Protein AF-A0A7R8H1E8-F1 (afdb_monomer_lite)

Foldseek 3Di:
DDDDQWDWDDPDPNDKIKIKHAAADPVVVVVLCVVQPPDPDWDWDQDCQFIWTWDDDPNPDIDIGTDGSVRRDHHQWMWMAINVQQWIWIWGDDPNDIDIDIDHHDDHDDDDDPDPDPVNDPDDDDDDPDDDDDDDDDD

Structure (mmCIF, N/CA/C/O backbone):
data_AF-A0A7R8H1E8-F1
#
_entry.id   AF-A0A7R8H1E8-F1
#
loop_
_atom_site.group_PDB
_atom_site.id
_atom_site.type_symbol
_atom_site.label_atom_id
_atom_site.label_alt_id
_atom_site.label_comp_id
_atom_site.label_asym_id
_atom_site.label_entity_id
_atom_site.label_seq_id
_atom_site.pdbx_PDB_ins_code
_atom_site.Cartn_x
_atom_site.Cartn_y
_atom_site.Cartn_z
_atom_site.occupancy
_atom_site.B_iso_or_equiv
_atom_site.auth_seq_id
_atom_site.auth_comp_id
_atom_site.auth_asym_id
_atom_site.auth_atom_id
_atom_site.pdbx_PDB_model_num
ATOM 1 N N . MET A 1 1 ? -5.358 10.366 25.490 1.00 37.44 1 MET A N 1
ATOM 2 C CA . MET A 1 1 ? -4.188 10.807 24.701 1.00 37.44 1 MET A CA 1
ATOM 3 C C . MET A 1 1 ? -4.633 10.926 23.251 1.00 37.44 1 MET A C 1
ATOM 5 O O . MET A 1 1 ? -5.209 9.977 22.736 1.00 37.44 1 MET A O 1
ATOM 9 N N . SER A 1 2 ? -4.505 12.111 22.652 1.00 41.56 2 SER A N 1
ATOM 10 C CA . SER A 1 2 ? -4.958 12.391 21.283 1.00 41.56 2 SER A CA 1
ATOM 11 C C . SER A 1 2 ? -3.897 11.905 20.296 1.00 41.56 2 SER A C 1
ATOM 13 O O . SER A 1 2 ? -2.848 12.527 20.201 1.00 41.56 2 SER A O 1
ATOM 15 N N . PHE A 1 3 ? -4.143 10.785 19.615 1.00 48.75 3 PHE A N 1
ATOM 16 C CA . PHE A 1 3 ? -3.238 10.250 18.589 1.00 48.75 3 PHE A CA 1
ATOM 17 C C . PHE A 1 3 ? -3.325 11.059 17.294 1.00 48.75 3 PHE A C 1
ATOM 19 O O . PHE A 1 3 ? -4.421 11.487 16.913 1.00 48.75 3 PHE A O 1
ATOM 26 N N . SER A 1 4 ? -2.195 11.233 16.612 1.00 53.09 4 SER A N 1
ATOM 27 C CA . SER A 1 4 ? -2.158 11.871 15.300 1.00 53.09 4 SER A CA 1
ATOM 28 C C . SER A 1 4 ? -2.678 10.923 14.219 1.00 53.09 4 SER A C 1
ATOM 30 O O . SER A 1 4 ? -2.826 9.715 14.382 1.00 53.09 4 SER A O 1
ATOM 32 N N . GLN A 1 5 ? -2.994 11.524 13.083 1.00 58.41 5 GLN A N 1
ATOM 33 C CA . GLN A 1 5 ? -3.590 10.912 11.899 1.00 58.41 5 GLN A CA 1
ATOM 34 C C . GLN A 1 5 ? -2.686 9.866 11.215 1.00 58.41 5 GLN A C 1
ATOM 36 O O . GLN A 1 5 ? -3.184 8.896 10.639 1.00 58.41 5 GLN A O 1
ATOM 41 N N . LEU A 1 6 ? -1.365 10.061 11.309 1.00 61.88 6 LEU A N 1
ATOM 42 C CA . LEU A 1 6 ? -0.322 9.121 10.910 1.00 61.88 6 LEU A CA 1
ATOM 43 C C . LEU A 1 6 ? 0.895 9.317 11.825 1.00 61.88 6 LEU A C 1
ATOM 45 O O . LEU A 1 6 ? 1.575 10.337 11.708 1.00 61.88 6 LEU A O 1
ATOM 49 N N . ASP A 1 7 ? 1.156 8.351 12.700 1.00 71.31 7 ASP A N 1
ATOM 50 C CA . ASP A 1 7 ? 2.301 8.332 13.610 1.00 71.31 7 ASP A CA 1
ATOM 51 C C . ASP A 1 7 ? 3.316 7.296 13.1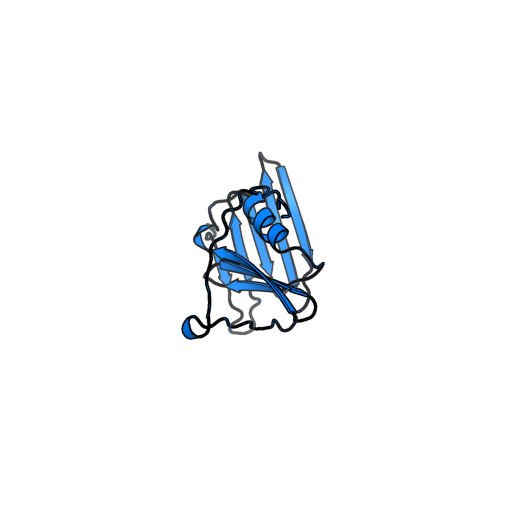32 1.00 71.31 7 ASP A C 1
ATOM 53 O O . ASP A 1 7 ? 2.966 6.153 12.831 1.00 71.31 7 ASP A O 1
ATOM 57 N N . LEU A 1 8 ? 4.572 7.720 13.041 1.00 71.69 8 LEU A N 1
ATOM 58 C CA . LEU A 1 8 ? 5.711 6.881 12.695 1.00 71.69 8 LEU A CA 1
ATOM 59 C C . LEU A 1 8 ? 6.793 7.097 13.739 1.00 71.69 8 LEU A C 1
ATOM 61 O O . LEU A 1 8 ? 7.276 8.220 13.892 1.00 71.69 8 LEU A O 1
ATOM 65 N N . THR A 1 9 ? 7.188 6.034 14.425 1.00 73.88 9 THR A N 1
ATOM 66 C CA . THR A 1 9 ? 8.424 6.013 15.203 1.00 73.88 9 THR A CA 1
ATOM 67 C C . THR A 1 9 ? 9.463 5.246 14.399 1.00 73.88 9 THR A C 1
ATOM 69 O O . THR A 1 9 ? 9.270 4.081 14.058 1.00 73.88 9 THR A O 1
ATOM 72 N N . ASN A 1 10 ? 10.550 5.923 14.032 1.00 62.91 10 ASN A N 1
ATOM 73 C CA . ASN A 1 10 ? 11.692 5.252 13.421 1.00 62.91 10 ASN A CA 1
ATOM 74 C C . ASN A 1 10 ? 12.485 4.524 14.507 1.00 62.91 10 ASN A C 1
ATOM 76 O O . ASN A 1 10 ? 12.566 4.998 15.640 1.00 62.91 10 ASN A O 1
ATOM 80 N N . ALA A 1 11 ? 13.092 3.400 14.136 1.00 59.56 11 ALA A N 1
ATOM 81 C CA . ALA A 1 11 ? 14.025 2.665 14.977 1.00 59.56 11 ALA A CA 1
ATOM 82 C C . ALA A 1 11 ? 15.408 3.342 14.966 1.00 59.56 11 ALA A C 1
ATOM 84 O O . ALA A 1 11 ? 16.380 2.761 14.495 1.00 59.56 11 ALA A O 1
ATOM 85 N N . ASP A 1 12 ? 15.499 4.578 15.451 1.00 53.62 12 ASP A N 1
ATOM 86 C CA . ASP A 1 12 ? 16.794 5.145 15.825 1.00 53.62 12 ASP A CA 1
ATOM 87 C C . ASP A 1 12 ? 17.017 4.797 17.304 1.00 53.62 12 ASP A C 1
ATOM 89 O O . ASP A 1 12 ? 16.196 5.127 18.159 1.00 53.62 12 ASP A O 1
ATOM 93 N N . ASP A 1 13 ? 18.109 4.081 17.587 1.00 49.69 13 ASP A N 1
ATOM 94 C CA . ASP A 1 13 ? 18.576 3.701 18.934 1.00 49.69 13 ASP A CA 1
ATOM 95 C C . ASP A 1 13 ? 17.882 2.494 19.616 1.00 49.69 13 ASP A C 1
ATOM 97 O O . ASP A 1 13 ? 17.464 2.543 20.771 1.00 49.69 13 ASP A O 1
ATOM 101 N N . GLY A 1 14 ? 17.741 1.365 18.904 1.00 53.97 14 GLY A N 1
ATOM 102 C CA . GLY A 1 14 ? 17.306 0.087 19.505 1.00 53.97 14 GLY A CA 1
ATOM 103 C C . GLY A 1 14 ? 15.825 0.020 19.906 1.00 53.97 14 GLY A C 1
ATOM 104 O O . GLY A 1 14 ? 15.380 -0.957 20.513 1.00 53.97 14 GLY A O 1
ATOM 105 N N . THR A 1 15 ? 15.047 1.042 19.552 1.00 57.91 15 THR A N 1
ATOM 106 C CA . THR A 1 15 ? 13.599 1.080 19.744 1.00 57.91 15 THR A CA 1
ATOM 107 C C . THR A 1 15 ? 12.869 0.391 18.590 1.00 57.91 15 THR A C 1
ATOM 109 O O . THR A 1 15 ? 13.295 0.409 17.438 1.00 57.91 15 THR A O 1
ATOM 112 N N . CYS A 1 16 ? 11.754 -0.264 18.910 1.00 65.88 16 CYS A N 1
ATOM 113 C CA . CYS A 1 16 ? 10.872 -0.871 17.922 1.00 65.88 16 CYS A CA 1
ATOM 114 C C . CYS A 1 16 ? 10.138 0.233 17.150 1.00 65.88 16 CYS A C 1
ATOM 116 O O . CYS A 1 16 ? 9.436 1.045 17.753 1.00 65.88 16 CYS A O 1
ATOM 118 N N . GLY A 1 17 ? 10.279 0.244 15.824 1.00 76.94 17 GLY A N 1
ATOM 119 C CA . GLY A 1 17 ? 9.478 1.110 14.972 1.00 76.94 17 GLY A CA 1
ATOM 120 C C . GLY A 1 17 ? 8.003 0.711 15.013 1.00 76.94 17 GLY A C 1
ATOM 121 O O . GLY A 1 17 ? 7.671 -0.471 14.850 1.00 76.94 17 GLY A O 1
ATOM 122 N N . GLU A 1 18 ? 7.137 1.698 15.225 1.00 84.94 18 GLU A N 1
ATOM 123 C CA . GLU A 1 18 ? 5.685 1.574 15.177 1.00 84.94 18 GLU A CA 1
ATOM 124 C C . GLU A 1 18 ? 5.115 2.474 14.082 1.00 84.94 18 GLU A C 1
ATOM 126 O O . GLU A 1 18 ? 5.565 3.600 13.850 1.00 84.94 18 GLU A O 1
ATOM 131 N N . PHE A 1 19 ? 4.067 1.981 13.436 1.00 85.62 19 PHE A N 1
ATOM 132 C CA . PHE A 1 19 ? 3.251 2.752 12.515 1.00 85.62 19 PHE A CA 1
ATOM 133 C C . PHE A 1 19 ? 1.806 2.730 12.979 1.00 85.62 19 PHE A C 1
ATOM 135 O O . PHE A 1 19 ? 1.258 1.660 13.238 1.00 85.62 19 PHE A O 1
ATOM 142 N N . ARG A 1 20 ? 1.169 3.901 13.036 1.00 87.25 20 ARG A N 1
ATOM 143 C CA . ARG A 1 20 ? -0.266 4.037 13.297 1.00 87.25 20 ARG A CA 1
ATOM 144 C C . ARG A 1 20 ? -0.896 4.961 12.277 1.00 87.25 20 ARG A C 1
ATOM 146 O O . ARG A 1 20 ? -0.387 6.051 12.042 1.00 87.25 20 ARG A O 1
ATOM 153 N N . ALA A 1 21 ? -2.028 4.567 11.708 1.00 87.31 21 ALA A N 1
ATOM 154 C CA . ALA A 1 21 ? -2.789 5.435 10.816 1.00 87.31 21 ALA A CA 1
ATOM 155 C C . ALA A 1 21 ? -4.290 5.201 10.934 1.00 87.31 21 ALA A C 1
ATOM 157 O O . ALA A 1 21 ? -4.733 4.086 11.195 1.00 87.31 21 ALA A O 1
ATOM 158 N N . LYS A 1 22 ? -5.083 6.250 10.695 1.00 87.19 22 LYS A N 1
ATOM 159 C CA . LYS A 1 22 ? -6.550 6.165 10.666 1.00 87.19 22 LYS A CA 1
ATOM 160 C C . LYS A 1 22 ? -7.089 6.458 9.274 1.00 87.19 22 LYS A C 1
ATOM 162 O O . LYS A 1 22 ? -6.618 7.385 8.627 1.00 87.19 22 LYS A O 1
ATOM 167 N N . LEU A 1 23 ? -8.091 5.716 8.807 1.00 85.56 23 LEU A N 1
ATOM 168 C CA . LEU A 1 23 ? -8.750 5.942 7.515 1.00 85.56 23 LEU A CA 1
ATOM 169 C C . LEU A 1 23 ? -10.267 5.988 7.663 1.00 85.56 23 LEU A C 1
ATOM 171 O O . LEU A 1 23 ? -10.865 5.136 8.320 1.00 85.56 23 LEU A O 1
ATOM 175 N N . PHE A 1 24 ? -10.902 6.956 6.996 1.00 79.12 24 PHE A N 1
ATOM 176 C CA . PHE A 1 24 ? -12.354 7.143 7.058 1.00 79.12 24 PHE A CA 1
ATOM 177 C C . PHE A 1 24 ? -13.134 5.980 6.433 1.00 79.12 24 PHE A C 1
ATOM 179 O O . PHE A 1 24 ? -14.168 5.573 6.948 1.00 79.12 24 PHE A O 1
ATOM 186 N N . ARG A 1 25 ? -12.641 5.424 5.319 1.00 79.62 25 ARG A N 1
ATOM 187 C CA . ARG A 1 25 ? -13.278 4.300 4.618 1.00 79.62 25 ARG A CA 1
ATOM 188 C C . ARG A 1 25 ? -12.290 3.166 4.437 1.00 79.62 25 ARG A C 1
ATOM 190 O O . ARG A 1 25 ? -11.413 3.247 3.578 1.00 79.62 25 ARG A O 1
ATOM 197 N N . ALA A 1 26 ? -12.506 2.070 5.159 1.00 79.69 26 ALA A N 1
ATOM 198 C CA . ALA A 1 26 ? -11.722 0.849 4.996 1.00 79.69 26 ALA A CA 1
ATOM 199 C C . ALA A 1 26 ? -11.718 0.366 3.533 1.00 79.69 26 ALA A C 1
ATOM 201 O O . ALA A 1 26 ? -10.683 -0.015 2.988 1.00 79.69 26 ALA A O 1
ATOM 202 N N . LYS A 1 27 ? -12.865 0.496 2.846 1.00 83.94 27 LYS A N 1
ATOM 203 C CA . LYS A 1 27 ? -13.025 0.135 1.430 1.00 83.94 27 LYS A CA 1
ATOM 204 C C . LYS A 1 27 ? -12.025 0.833 0.505 1.00 83.94 27 LYS A C 1
ATOM 206 O O . LYS A 1 27 ? -11.634 0.236 -0.492 1.00 83.94 27 LYS A O 1
ATOM 211 N N . THR A 1 28 ? -11.603 2.059 0.814 1.00 83.94 28 THR A N 1
ATOM 212 C CA . THR A 1 28 ? -10.616 2.786 0.008 1.00 83.94 28 THR A CA 1
ATOM 213 C C . THR A 1 28 ? -9.288 2.035 -0.012 1.00 83.94 28 THR A C 1
ATOM 215 O O . THR A 1 28 ? -8.793 1.710 -1.087 1.00 83.94 28 THR A O 1
ATOM 218 N N . LEU A 1 29 ? -8.770 1.666 1.164 1.00 83.62 29 LEU A N 1
ATOM 219 C CA . LEU A 1 29 ? -7.536 0.889 1.287 1.00 83.62 29 LEU A CA 1
ATOM 220 C C . LEU A 1 29 ? -7.653 -0.463 0.579 1.00 83.62 29 LEU A C 1
ATOM 222 O O . LEU A 1 29 ? -6.812 -0.802 -0.249 1.00 83.62 29 LEU A O 1
ATOM 226 N N . PHE A 1 30 ? -8.739 -1.196 0.835 1.00 84.88 30 PHE A N 1
ATOM 227 C CA . PHE A 1 30 ? -8.962 -2.496 0.202 1.00 84.88 30 PHE A CA 1
ATOM 228 C C . PHE A 1 30 ? -9.078 -2.410 -1.320 1.00 84.88 30 PHE A C 1
ATOM 230 O O . PHE A 1 30 ? -8.670 -3.338 -2.008 1.00 84.88 30 PHE A O 1
ATOM 237 N N . THR A 1 31 ? -9.619 -1.318 -1.864 1.00 89.00 31 THR A N 1
ATOM 238 C CA . THR A 1 31 ? -9.717 -1.129 -3.319 1.00 89.00 31 THR A CA 1
ATOM 239 C C . THR A 1 31 ? -8.333 -0.959 -3.939 1.00 89.00 31 THR A C 1
ATOM 241 O O . THR A 1 31 ? -8.056 -1.578 -4.962 1.00 89.00 31 THR A O 1
ATOM 244 N N . PHE A 1 32 ? -7.449 -0.183 -3.302 1.00 88.12 32 PHE A N 1
ATOM 245 C CA . PHE A 1 32 ? -6.067 -0.026 -3.759 1.00 88.12 32 PHE A CA 1
ATOM 246 C C . PHE A 1 32 ? -5.282 -1.335 -3.679 1.00 88.12 32 PHE A C 1
ATOM 248 O O . PHE A 1 32 ? -4.629 -1.696 -4.651 1.00 88.12 32 PHE A O 1
ATOM 255 N N . ILE A 1 33 ? -5.397 -2.071 -2.569 1.00 87.25 33 ILE A N 1
ATOM 256 C CA . ILE A 1 33 ? -4.728 -3.370 -2.407 1.00 87.25 33 ILE A CA 1
ATOM 257 C C . ILE A 1 33 ? -5.234 -4.360 -3.461 1.00 87.25 33 ILE A C 1
ATOM 259 O O . ILE A 1 33 ? -4.436 -4.967 -4.165 1.00 87.25 33 ILE A O 1
ATOM 263 N N . LYS A 1 34 ? -6.557 -4.468 -3.652 1.00 89.88 34 LYS A N 1
ATOM 264 C CA . LYS A 1 34 ? -7.143 -5.352 -4.673 1.00 89.88 34 LYS A CA 1
ATOM 265 C C . LYS A 1 34 ? -6.696 -5.015 -6.094 1.00 89.88 34 LYS A C 1
ATOM 267 O O . LYS A 1 34 ? -6.606 -5.922 -6.910 1.00 89.88 34 LYS A O 1
ATOM 272 N N . ALA A 1 35 ? -6.422 -3.746 -6.398 1.00 91.50 35 ALA A N 1
ATOM 273 C CA . ALA A 1 35 ? -5.976 -3.332 -7.727 1.00 91.50 35 ALA A CA 1
ATOM 274 C C . ALA A 1 35 ? -4.570 -3.843 -8.086 1.00 91.50 35 ALA A C 1
ATOM 276 O O . ALA A 1 35 ? -4.249 -3.932 -9.268 1.00 91.50 35 ALA A O 1
ATOM 277 N N . VAL A 1 36 ? -3.748 -4.182 -7.089 1.00 93.06 36 VAL A N 1
ATOM 278 C CA . VAL A 1 36 ? -2.391 -4.725 -7.276 1.00 93.06 36 VAL A CA 1
ATOM 279 C C . VAL A 1 36 ? -2.251 -6.164 -6.771 1.00 93.06 36 VAL A C 1
ATOM 281 O O . VAL A 1 36 ? -1.152 -6.699 -6.752 1.00 93.06 36 VAL A O 1
ATOM 284 N N . HIS A 1 37 ? -3.351 -6.814 -6.385 1.00 92.00 37 HIS A N 1
ATOM 285 C CA . HIS A 1 37 ? -3.346 -8.174 -5.849 1.00 92.00 37 HIS A CA 1
ATOM 286 C C . HIS A 1 37 ? -3.404 -9.215 -6.975 1.00 92.00 37 HIS A C 1
ATOM 288 O O . HIS A 1 37 ? -4.477 -9.693 -7.346 1.00 92.00 37 HIS A O 1
ATOM 294 N N . PHE A 1 38 ? -2.241 -9.538 -7.534 1.00 92.12 38 PHE A N 1
ATOM 295 C CA . PHE A 1 38 ? -2.061 -10.602 -8.532 1.00 92.12 38 PHE A CA 1
ATOM 296 C C . PHE A 1 38 ? -1.059 -11.685 -8.083 1.00 92.12 38 PHE A C 1
ATOM 298 O O . PHE A 1 38 ? -0.751 -12.592 -8.851 1.00 92.12 38 PHE A O 1
ATOM 305 N N . ARG A 1 39 ? -0.582 -11.601 -6.835 1.00 92.25 39 ARG A N 1
ATOM 306 C CA . ARG A 1 39 ? 0.275 -12.565 -6.128 1.00 92.25 39 ARG A CA 1
ATOM 307 C C . ARG A 1 39 ? -0.195 -12.686 -4.681 1.00 92.25 39 ARG A C 1
ATOM 309 O O . ARG A 1 39 ? -0.863 -11.776 -4.195 1.00 92.25 39 ARG A O 1
ATOM 316 N N . ASP A 1 40 ? 0.187 -13.772 -4.016 1.00 89.50 40 ASP A N 1
ATOM 317 C CA . ASP A 1 40 ? -0.157 -14.018 -2.607 1.00 89.50 40 ASP A CA 1
ATOM 318 C C . ASP A 1 40 ? 0.690 -13.180 -1.631 1.00 89.50 40 ASP A C 1
ATOM 320 O O . ASP A 1 40 ? 0.333 -13.021 -0.463 1.00 89.50 40 ASP A O 1
ATOM 324 N N . ASP A 1 41 ? 1.799 -12.623 -2.115 1.00 89.12 41 ASP A N 1
ATOM 325 C CA . ASP A 1 41 ? 2.787 -11.871 -1.357 1.00 89.12 41 ASP A CA 1
ATOM 326 C C . ASP A 1 41 ? 3.130 -10.522 -2.016 1.00 89.12 41 ASP A C 1
ATOM 328 O O . ASP A 1 41 ? 2.856 -10.278 -3.193 1.00 89.12 41 ASP A O 1
ATOM 332 N N . GLY A 1 42 ? 3.695 -9.604 -1.228 1.00 90.44 42 GLY A N 1
ATOM 333 C CA . GLY A 1 42 ? 4.098 -8.282 -1.695 1.00 90.44 42 GLY A CA 1
ATOM 334 C C . GLY A 1 42 ? 4.728 -7.428 -0.600 1.00 90.44 42 GLY A C 1
ATOM 335 O O . GLY A 1 42 ? 4.534 -7.662 0.594 1.00 90.44 42 GLY A O 1
ATOM 336 N N . ASN A 1 43 ? 5.454 -6.396 -1.018 1.00 91.31 43 ASN A N 1
ATOM 337 C CA . ASN A 1 43 ? 6.202 -5.516 -0.131 1.00 91.31 43 ASN A CA 1
ATOM 338 C C . ASN A 1 43 ? 5.402 -4.254 0.202 1.00 91.31 43 ASN A C 1
ATOM 340 O O . ASN A 1 43 ? 4.868 -3.573 -0.680 1.00 91.31 43 ASN A O 1
ATOM 344 N N . VAL A 1 44 ? 5.349 -3.908 1.489 1.00 90.75 44 VAL A N 1
ATOM 345 C CA . VAL A 1 44 ? 4.670 -2.707 1.986 1.00 90.75 44 VAL A CA 1
ATOM 346 C C . VAL A 1 44 ? 5.704 -1.722 2.513 1.00 90.75 44 VAL A C 1
ATOM 348 O O . VAL A 1 44 ? 6.379 -1.968 3.506 1.00 90.75 44 VAL A O 1
ATOM 351 N N . PHE A 1 45 ? 5.791 -0.567 1.867 1.00 89.62 45 PHE A N 1
ATOM 352 C CA . PHE A 1 45 ? 6.667 0.528 2.250 1.00 89.62 45 PHE A CA 1
ATOM 353 C C . PHE A 1 45 ? 5.846 1.582 2.973 1.00 89.62 45 PHE A C 1
ATOM 355 O O . PHE A 1 45 ? 4.874 2.119 2.432 1.00 89.62 45 PHE A O 1
ATOM 362 N N . ILE A 1 46 ? 6.260 1.912 4.187 1.00 87.94 46 ILE A N 1
ATOM 363 C CA . ILE A 1 46 ? 5.592 2.904 5.017 1.00 87.94 46 ILE A CA 1
ATOM 364 C C . ILE A 1 46 ? 6.550 4.074 5.212 1.00 87.94 46 ILE A C 1
ATOM 366 O O . ILE A 1 46 ? 7.703 3.900 5.591 1.00 87.94 46 ILE A O 1
ATOM 370 N N . SER A 1 47 ? 6.072 5.281 4.927 1.00 87.00 47 SER A N 1
ATOM 371 C CA . SER A 1 47 ? 6.847 6.510 5.071 1.00 87.00 47 SER A CA 1
ATOM 372 C C . SER A 1 47 ? 5.964 7.644 5.586 1.00 87.00 47 SER A C 1
ATOM 374 O O . SER A 1 47 ? 4.733 7.549 5.524 1.00 87.00 47 SER A O 1
ATOM 376 N N . PRO A 1 48 ? 6.550 8.778 6.007 1.00 83.81 48 PRO A N 1
ATOM 377 C CA . PRO A 1 48 ? 5.772 9.973 6.311 1.00 83.81 48 PRO A CA 1
ATOM 378 C C . PRO A 1 48 ? 4.869 10.413 5.147 1.00 83.81 48 PRO A C 1
ATOM 380 O O . PRO A 1 48 ? 3.801 10.970 5.360 1.00 83.81 48 PRO A O 1
ATOM 383 N N . ASN A 1 49 ? 5.228 10.134 3.898 1.00 87.06 49 ASN A N 1
ATOM 384 C CA . ASN A 1 49 ? 4.422 10.558 2.751 1.00 87.06 49 ASN A CA 1
ATOM 385 C C . ASN A 1 49 ? 3.217 9.645 2.479 1.00 87.06 49 ASN A C 1
ATOM 387 O O . ASN A 1 49 ? 2.330 10.020 1.708 1.00 87.06 49 ASN A O 1
ATOM 391 N N . GLY A 1 50 ? 3.157 8.481 3.129 1.00 87.56 50 GLY A N 1
ATOM 392 C CA . GLY A 1 50 ? 2.069 7.521 3.020 1.00 87.56 50 GLY A CA 1
ATOM 393 C C . GLY A 1 50 ? 2.549 6.076 2.903 1.00 87.56 50 GLY A C 1
ATOM 394 O O . GLY A 1 50 ? 3.683 5.756 3.264 1.00 87.56 50 GLY A O 1
ATOM 395 N N . ILE A 1 51 ? 1.670 5.217 2.387 1.00 89.44 51 ILE A N 1
ATOM 396 C CA . ILE A 1 51 ? 1.908 3.781 2.202 1.00 89.44 51 ILE A CA 1
ATOM 397 C C . ILE A 1 51 ? 2.047 3.486 0.709 1.00 89.44 51 ILE A C 1
ATOM 399 O O . ILE A 1 51 ? 1.200 3.894 -0.087 1.00 89.44 51 ILE A O 1
ATOM 403 N N . LYS A 1 52 ? 3.078 2.736 0.330 1.00 92.38 52 LYS A N 1
ATOM 404 C CA . LYS A 1 52 ? 3.222 2.131 -0.995 1.00 92.38 52 LYS A CA 1
ATOM 405 C C . LYS A 1 52 ? 3.155 0.615 -0.841 1.00 92.38 52 LYS A C 1
ATOM 407 O O . LYS A 1 52 ? 3.849 0.059 -0.002 1.00 92.38 52 LYS A O 1
ATOM 412 N N . VAL A 1 53 ? 2.345 -0.042 -1.658 1.00 92.38 53 VAL A N 1
ATOM 413 C CA . VAL A 1 53 ? 2.339 -1.499 -1.801 1.00 92.38 53 VAL A CA 1
ATOM 414 C C . VAL A 1 53 ? 2.914 -1.822 -3.168 1.00 92.38 53 VAL A C 1
ATOM 416 O O . VAL A 1 53 ? 2.437 -1.286 -4.172 1.00 92.38 53 VAL A O 1
ATOM 419 N N . THR A 1 54 ? 3.931 -2.670 -3.191 1.00 93.75 54 THR A N 1
ATOM 420 C CA . THR A 1 54 ? 4.548 -3.179 -4.409 1.00 93.75 54 THR A CA 1
ATOM 421 C C . THR A 1 54 ? 4.342 -4.680 -4.468 1.00 93.75 54 THR A C 1
ATOM 423 O O . THR A 1 54 ? 4.695 -5.390 -3.532 1.00 93.75 54 THR A O 1
ATOM 426 N N . VAL A 1 55 ? 3.789 -5.156 -5.574 1.00 93.69 55 VAL A N 1
ATOM 427 C CA . VAL A 1 55 ? 3.670 -6.582 -5.873 1.00 93.69 55 VAL A CA 1
ATOM 428 C C . VAL A 1 55 ? 4.447 -6.835 -7.155 1.00 93.69 55 VAL A C 1
ATOM 430 O O . VAL A 1 55 ? 4.314 -6.063 -8.106 1.00 93.69 55 VAL A O 1
ATOM 433 N N . GLU A 1 56 ? 5.271 -7.876 -7.176 1.00 93.19 56 GLU A N 1
ATOM 434 C CA . GLU A 1 56 ? 6.094 -8.252 -8.325 1.00 93.19 56 GLU A CA 1
ATOM 435 C C . GLU A 1 56 ? 5.804 -9.686 -8.748 1.00 93.19 56 GLU A C 1
ATOM 437 O O . GLU A 1 56 ? 5.556 -10.555 -7.918 1.00 93.19 56 GLU A O 1
ATOM 442 N N . ASP A 1 57 ? 5.856 -9.940 -10.052 1.00 91.88 57 ASP A N 1
ATOM 443 C CA . ASP A 1 57 ? 5.830 -11.288 -10.600 1.00 91.88 57 ASP A CA 1
ATOM 444 C C . ASP A 1 57 ? 7.007 -11.494 -11.557 1.00 91.88 57 ASP A C 1
ATOM 446 O O . ASP A 1 57 ? 7.199 -10.766 -12.542 1.00 91.88 57 ASP A O 1
ATOM 450 N N . SER A 1 58 ? 7.813 -12.510 -11.241 1.00 87.00 58 SER A N 1
ATOM 451 C CA . SER A 1 58 ? 8.852 -13.060 -12.114 1.00 87.00 58 SER A CA 1
ATOM 452 C C . SER A 1 58 ? 9.836 -12.024 -12.677 1.00 87.00 58 SER A C 1
ATOM 454 O O . SER A 1 58 ? 10.350 -12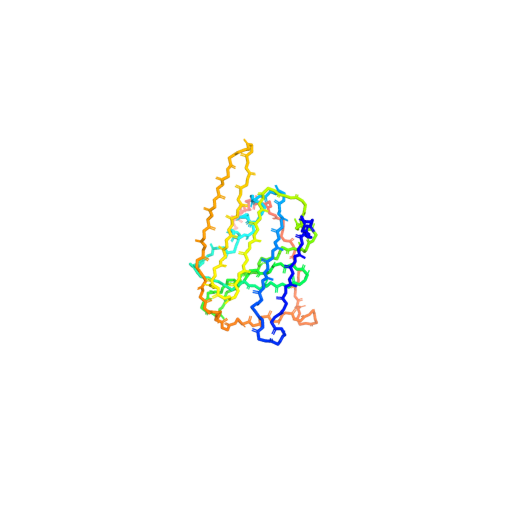.192 -13.782 1.00 87.00 58 SER A O 1
ATOM 456 N N . LYS A 1 59 ? 10.102 -10.941 -11.932 1.00 86.31 59 LYS A N 1
ATOM 457 C CA . LYS A 1 59 ? 11.022 -9.852 -12.315 1.00 86.31 59 LYS A CA 1
ATOM 458 C C . LYS A 1 59 ? 10.678 -9.134 -13.628 1.00 86.31 59 LYS A C 1
ATOM 460 O O . LYS A 1 59 ? 11.529 -8.470 -14.213 1.00 86.31 59 LYS A O 1
ATOM 465 N N . CYS A 1 60 ? 9.449 -9.281 -14.116 1.00 88.81 60 CYS A N 1
ATOM 466 C CA . CYS A 1 60 ? 9.012 -8.733 -15.404 1.00 88.81 60 CYS A CA 1
ATOM 467 C C . CYS A 1 60 ? 7.742 -7.888 -15.296 1.00 88.81 60 CYS A C 1
ATOM 469 O O . CYS A 1 60 ? 7.435 -7.107 -16.196 1.00 88.81 60 CYS A O 1
ATOM 471 N N . PHE A 1 61 ? 7.012 -8.034 -14.194 1.00 91.12 61 PHE A N 1
ATOM 472 C CA . PHE A 1 61 ? 5.765 -7.343 -13.955 1.00 91.12 61 PHE A CA 1
ATOM 473 C C . PHE A 1 61 ? 5.743 -6.808 -12.530 1.00 91.12 61 PHE A C 1
ATOM 475 O O . PHE A 1 61 ? 6.050 -7.534 -11.588 1.00 91.12 61 PHE A O 1
ATOM 482 N N . GLN A 1 62 ? 5.373 -5.539 -12.381 1.00 93.25 62 GLN A N 1
ATOM 483 C CA . GLN A 1 62 ? 5.286 -4.888 -11.083 1.00 93.25 62 GLN A CA 1
ATOM 484 C C . GLN A 1 62 ? 4.058 -3.987 -11.017 1.00 93.25 62 GLN A C 1
ATOM 486 O O . GLN A 1 62 ? 3.866 -3.092 -11.844 1.00 93.25 62 GLN A O 1
ATOM 491 N N . GLY A 1 63 ? 3.245 -4.201 -9.990 1.00 93.25 63 GLY A N 1
ATOM 492 C CA . GLY A 1 63 ? 2.135 -3.338 -9.623 1.00 93.25 63 GLY A CA 1
ATOM 493 C C . GLY A 1 63 ? 2.515 -2.488 -8.424 1.00 93.25 63 GLY A C 1
ATOM 494 O O . GLY A 1 63 ? 2.966 -3.004 -7.406 1.00 93.25 63 GLY A O 1
ATOM 495 N N . ASN A 1 64 ? 2.305 -1.178 -8.532 1.00 92.88 64 ASN A N 1
ATOM 496 C CA . ASN A 1 64 ? 2.515 -0.245 -7.432 1.00 92.88 64 ASN A CA 1
ATOM 497 C C . ASN A 1 64 ? 1.185 0.432 -7.085 1.00 92.88 64 ASN A C 1
ATOM 499 O O . ASN A 1 64 ? 0.578 1.083 -7.936 1.00 92.88 64 ASN A O 1
ATOM 503 N N . ALA A 1 65 ? 0.754 0.326 -5.830 1.00 93.88 65 ALA A N 1
ATOM 504 C CA . ALA A 1 65 ? -0.365 1.086 -5.285 1.00 93.88 65 ALA A CA 1
ATOM 505 C C . ALA A 1 65 ? 0.157 2.075 -4.245 1.00 93.88 65 ALA A C 1
ATOM 507 O O . ALA A 1 65 ? 0.910 1.699 -3.351 1.00 93.88 65 ALA A O 1
ATOM 508 N N . PHE A 1 66 ? -0.250 3.340 -4.341 1.00 91.62 66 PHE A N 1
ATOM 509 C CA . PHE A 1 66 ? 0.190 4.380 -3.415 1.00 91.62 66 PHE A CA 1
ATOM 510 C C . PHE A 1 66 ? -0.995 5.054 -2.727 1.00 91.62 66 PHE A C 1
ATOM 512 O O . PHE A 1 66 ? -1.901 5.572 -3.381 1.00 91.62 66 PHE A O 1
ATOM 519 N N . VAL A 1 67 ? -0.960 5.075 -1.397 1.00 89.12 67 VAL A N 1
ATOM 520 C CA . VAL A 1 67 ? -1.928 5.741 -0.526 1.00 89.12 67 VAL A CA 1
ATOM 521 C C . VAL A 1 67 ? -1.219 6.907 0.151 1.00 89.12 67 VAL A C 1
ATOM 523 O O . VAL A 1 67 ? -0.426 6.725 1.073 1.00 89.12 67 VAL A O 1
ATOM 526 N N . GLN A 1 68 ? -1.504 8.118 -0.324 1.00 89.56 68 GLN A N 1
ATOM 527 C CA . GLN A 1 68 ? -0.904 9.348 0.193 1.00 89.56 68 GLN A CA 1
ATOM 528 C C . GLN A 1 68 ? -1.313 9.642 1.634 1.00 89.56 68 GLN A C 1
ATOM 530 O O . GLN A 1 68 ? -2.444 9.355 2.032 1.00 89.56 68 GLN A O 1
ATOM 535 N N . ARG A 1 69 ? -0.436 10.336 2.375 1.00 85.81 69 A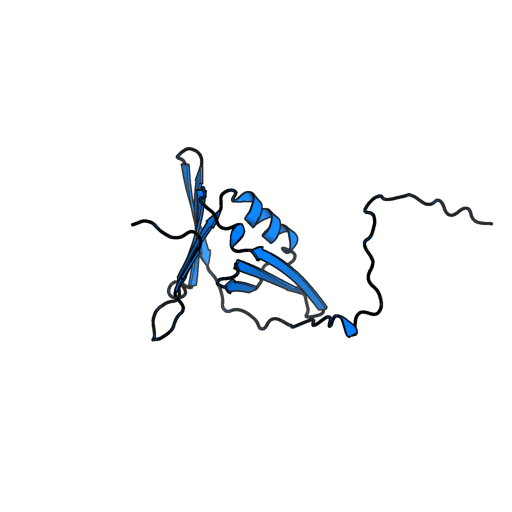RG A N 1
ATOM 536 C CA . ARG A 1 69 ? -0.682 10.725 3.770 1.00 85.81 69 ARG A CA 1
ATOM 537 C C . ARG A 1 69 ? -2.034 11.411 3.975 1.00 85.81 69 ARG A C 1
ATOM 539 O O . ARG A 1 69 ? -2.703 11.154 4.965 1.00 85.81 69 ARG A O 1
ATOM 546 N N . ASN A 1 70 ? -2.439 12.247 3.022 1.00 85.81 70 ASN A N 1
ATOM 547 C CA . ASN A 1 70 ? -3.673 13.034 3.084 1.00 85.81 70 ASN A CA 1
ATOM 548 C C . ASN A 1 70 ? -4.954 12.180 3.093 1.00 85.81 70 ASN A C 1
ATOM 550 O O . ASN A 1 70 ? -6.021 12.692 3.425 1.00 85.81 70 ASN A O 1
ATOM 554 N N . LEU A 1 71 ? -4.865 10.898 2.717 1.00 83.81 71 LEU A N 1
ATOM 555 C CA . LEU A 1 71 ? -5.967 9.942 2.839 1.00 83.81 71 LEU A CA 1
ATOM 556 C C . LEU A 1 71 ? -6.077 9.347 4.246 1.00 83.81 71 LEU A C 1
ATOM 558 O O . LEU A 1 71 ? -7.163 8.895 4.619 1.00 83.81 71 LEU A O 1
ATOM 562 N N . PHE A 1 72 ? -4.990 9.350 5.026 1.00 82.69 72 PHE A N 1
ATOM 563 C CA . PHE A 1 72 ? -5.080 9.071 6.454 1.00 82.69 72 PHE A CA 1
ATOM 564 C C . PHE A 1 72 ? -5.654 10.307 7.104 1.00 82.69 72 PHE A C 1
ATOM 566 O O . PHE A 1 72 ? -5.233 11.403 6.772 1.00 82.69 72 PHE A O 1
ATOM 573 N N . ASN A 1 73 ? -6.677 10.071 7.909 1.00 74.06 73 ASN A N 1
ATOM 574 C CA . ASN A 1 73 ? -7.786 10.880 8.383 1.00 74.06 73 ASN A CA 1
ATOM 575 C C . ASN A 1 73 ? -8.042 10.979 9.890 1.00 74.06 73 ASN A C 1
ATOM 577 O O . ASN A 1 73 ? -7.269 10.558 10.747 1.00 74.06 73 ASN A O 1
ATOM 581 N N . THR A 1 74 ? -9.289 11.315 10.175 1.00 70.50 74 THR A N 1
ATOM 582 C CA . THR A 1 74 ? -10.056 10.746 11.272 1.00 70.50 74 THR A CA 1
ATOM 583 C C . THR A 1 74 ? -10.904 9.616 10.700 1.00 70.50 74 THR A C 1
ATOM 585 O O . THR A 1 74 ? -11.564 9.765 9.679 1.00 70.50 74 THR A O 1
ATOM 588 N N . GLY A 1 75 ? -10.858 8.433 11.303 1.00 72.06 75 GLY A N 1
ATOM 589 C CA . GLY A 1 75 ? -11.456 7.278 10.658 1.00 72.06 75 GLY A CA 1
ATOM 590 C C . GLY A 1 75 ? -11.722 6.106 11.571 1.00 72.06 75 GLY A C 1
ATOM 591 O O . GLY A 1 75 ? -11.123 5.984 12.637 1.00 72.06 75 GLY A O 1
ATOM 592 N N . GLN A 1 76 ? -12.645 5.277 11.101 1.00 80.38 76 GLN A N 1
ATOM 593 C CA . GLN A 1 76 ? -13.123 4.057 11.739 1.00 80.38 76 GLN A CA 1
ATOM 594 C C . GLN A 1 76 ? -12.150 2.884 11.590 1.00 80.38 76 GLN A C 1
ATOM 596 O O . GLN A 1 76 ? -12.120 1.997 12.436 1.00 80.38 76 GLN A O 1
ATOM 601 N N . LEU A 1 77 ? -11.345 2.883 10.522 1.00 83.88 77 LEU A N 1
ATOM 602 C CA . LEU A 1 77 ? -10.251 1.934 10.361 1.00 83.88 77 LEU A CA 1
ATOM 603 C C . LEU A 1 77 ? -8.995 2.521 10.999 1.00 83.88 77 LEU A C 1
ATOM 605 O O . LEU A 1 77 ? -8.573 3.617 10.630 1.00 83.88 77 LEU A O 1
ATOM 609 N N . GLN A 1 78 ? -8.375 1.764 11.892 1.00 88.25 78 GLN A N 1
ATOM 610 C CA . GLN A 1 78 ? -7.063 2.035 12.452 1.00 88.25 78 GLN A CA 1
ATOM 611 C C . GLN A 1 78 ? -6.111 0.918 12.028 1.00 88.25 78 GLN A C 1
ATOM 613 O O . GLN A 1 78 ? -6.432 -0.263 12.128 1.00 88.25 78 GLN A O 1
ATOM 618 N N . LEU A 1 79 ? -4.950 1.308 11.523 1.00 88.25 79 LEU A N 1
ATOM 619 C CA . LEU A 1 79 ? -3.846 0.425 11.184 1.00 88.25 79 LEU A CA 1
ATOM 620 C C . LEU A 1 79 ? -2.782 0.591 12.258 1.00 88.25 79 LEU A C 1
ATOM 622 O O . LEU A 1 79 ? -2.447 1.728 12.595 1.00 88.25 79 LEU A O 1
ATOM 626 N N . HIS A 1 80 ? -2.245 -0.516 12.753 1.00 89.44 80 HIS A N 1
ATOM 627 C CA . HIS A 1 80 ? -1.113 -0.529 13.663 1.00 89.44 80 HIS A CA 1
ATOM 628 C C . HIS A 1 80 ? -0.111 -1.592 13.228 1.00 89.44 80 HIS A C 1
ATOM 630 O O . HIS A 1 80 ? -0.462 -2.761 13.131 1.00 89.44 80 HIS A O 1
ATOM 636 N N . TYR A 1 81 ? 1.131 -1.200 12.985 1.00 88.81 81 TYR A N 1
ATOM 637 C CA . TYR A 1 81 ? 2.220 -2.134 12.730 1.00 88.81 81 TYR A CA 1
ATOM 638 C C . TYR A 1 81 ? 3.313 -1.948 13.773 1.00 88.81 81 TYR A C 1
ATOM 640 O O . TYR A 1 81 ? 3.666 -0.813 14.098 1.00 88.81 81 TYR A O 1
ATOM 648 N N . SER A 1 82 ? 3.856 -3.057 14.273 1.00 85.62 82 SER A N 1
ATOM 649 C CA . SER A 1 82 ? 4.955 -3.064 15.235 1.00 85.62 82 SER A CA 1
ATOM 650 C C . SER A 1 82 ? 6.057 -4.005 14.766 1.00 85.62 82 SER A C 1
ATOM 652 O O . SER A 1 82 ? 5.863 -5.215 14.652 1.00 85.62 82 SER A O 1
ATOM 654 N N . THR A 1 83 ? 7.255 -3.457 14.572 1.00 81.06 83 THR A N 1
ATOM 655 C CA . THR A 1 83 ? 8.442 -4.237 14.172 1.00 81.06 83 THR A CA 1
ATOM 656 C C . THR A 1 83 ? 8.872 -5.280 15.213 1.00 81.06 83 THR A C 1
ATOM 658 O O . THR A 1 83 ? 9.599 -6.208 14.885 1.00 81.06 83 THR A O 1
ATOM 661 N N . ARG A 1 84 ? 8.411 -5.174 16.468 1.00 83.69 84 ARG A N 1
ATOM 662 C CA . ARG A 1 84 ? 8.722 -6.121 17.552 1.00 83.69 84 ARG A CA 1
ATOM 663 C C . ARG A 1 84 ? 7.872 -7.380 17.477 1.00 83.69 84 ARG A C 1
ATOM 665 O O . ARG A 1 84 ? 8.355 -8.449 17.831 1.00 83.69 84 ARG A O 1
ATOM 672 N N . SER A 1 85 ? 6.607 -7.234 17.090 1.00 85.56 85 SER A N 1
ATOM 673 C CA . SER A 1 85 ? 5.698 -8.371 16.895 1.00 85.56 85 SER A CA 1
ATOM 674 C C . SER A 1 85 ? 5.774 -8.928 15.477 1.00 85.56 85 SER A C 1
ATOM 676 O O . SER A 1 85 ? 5.468 -10.098 15.285 1.00 85.56 85 SER A O 1
ATOM 678 N N . ASN A 1 86 ? 6.222 -8.117 14.509 1.00 86.31 86 ASN A N 1
ATOM 679 C CA . ASN A 1 86 ? 6.129 -8.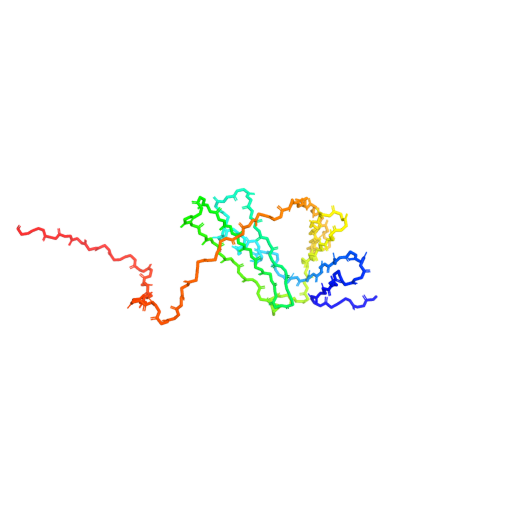420 13.082 1.00 86.31 86 ASN A CA 1
ATOM 680 C C . ASN A 1 86 ? 4.672 -8.723 12.682 1.00 86.31 86 ASN A C 1
ATOM 682 O O . ASN A 1 86 ? 4.358 -9.704 12.004 1.00 86.31 86 ASN A O 1
ATOM 686 N N . GLU A 1 87 ? 3.763 -7.895 13.197 1.00 89.19 87 GLU A N 1
ATOM 687 C CA . GLU A 1 87 ? 2.328 -8.017 12.987 1.00 89.19 87 GLU A CA 1
ATOM 688 C C . GLU A 1 87 ? 1.736 -6.665 12.584 1.00 89.19 87 GLU A C 1
ATOM 690 O O . GLU A 1 87 ? 2.042 -5.612 13.155 1.00 89.19 87 GLU A O 1
ATOM 695 N N . LEU A 1 88 ? 0.851 -6.716 11.591 1.00 86.38 88 LEU A N 1
ATOM 696 C CA . LEU A 1 88 ? -0.045 -5.639 11.206 1.00 86.38 88 LEU A CA 1
ATOM 697 C C . LEU A 1 88 ? -1.425 -5.925 11.805 1.00 86.38 88 LEU A C 1
ATOM 699 O O . LEU A 1 88 ? -2.134 -6.831 11.368 1.00 86.38 88 LEU A O 1
ATOM 703 N N . CYS A 1 89 ? -1.819 -5.126 12.787 1.00 87.56 89 CYS A N 1
ATOM 704 C CA . CYS A 1 89 ? -3.157 -5.126 13.352 1.00 87.56 89 CYS A CA 1
ATOM 705 C C . CYS A 1 89 ? -4.052 -4.110 12.624 1.00 87.56 89 CYS A C 1
ATOM 707 O O . CYS A 1 89 ? -3.675 -2.958 12.381 1.00 87.56 89 CYS A O 1
ATOM 709 N N . LEU A 1 90 ? -5.259 -4.550 12.279 1.00 86.69 90 LEU A N 1
ATOM 710 C CA . LEU A 1 90 ? -6.336 -3.745 11.733 1.00 86.69 90 LEU A CA 1
ATOM 711 C C . LEU A 1 90 ? -7.469 -3.716 12.752 1.00 86.69 90 LEU A C 1
ATOM 713 O O . LEU A 1 90 ? -8.064 -4.748 13.050 1.00 86.69 90 LEU A O 1
ATOM 717 N N . HIS A 1 91 ? -7.807 -2.525 13.224 1.00 88.25 91 HIS A N 1
ATOM 718 C CA . HIS A 1 91 ? -8.934 -2.301 14.114 1.00 88.25 91 HIS A CA 1
ATOM 719 C C . HIS A 1 91 ? -10.007 -1.510 13.368 1.00 88.25 91 HIS A C 1
ATOM 721 O O . HIS A 1 91 ? -9.786 -0.365 12.970 1.00 88.25 91 HIS A O 1
ATOM 727 N N . ILE A 1 92 ? -11.159 -2.130 13.136 1.00 86.50 92 ILE A N 1
ATOM 728 C CA . ILE A 1 92 ? -12.277 -1.562 12.382 1.00 86.50 92 ILE A CA 1
ATOM 729 C C . ILE A 1 92 ? -13.445 -1.366 13.337 1.00 86.50 92 ILE A C 1
ATOM 731 O O . ILE A 1 92 ? -13.889 -2.316 13.976 1.00 86.50 92 ILE A O 1
ATOM 735 N N . GLU A 1 93 ? -13.972 -0.150 13.397 1.00 84.94 93 GLU A N 1
ATOM 736 C CA . GLU A 1 93 ? -15.165 0.173 14.175 1.00 84.94 93 GLU A CA 1
ATOM 737 C C . GLU A 1 93 ? -16.291 0.652 13.253 1.00 84.94 93 GLU A C 1
ATOM 739 O O . GLU A 1 93 ? -16.140 1.663 12.577 1.00 84.94 93 GLU A O 1
ATOM 744 N N . ASP A 1 94 ? -17.435 -0.028 13.230 1.00 82.25 94 ASP A N 1
ATOM 745 C CA . ASP A 1 94 ? -18.612 0.412 12.474 1.00 82.25 94 ASP A CA 1
ATOM 746 C C . ASP A 1 94 ? -19.881 0.285 13.320 1.00 82.25 94 ASP A C 1
ATOM 748 O O . ASP A 1 94 ? -20.200 -0.786 13.832 1.00 82.25 94 ASP A O 1
ATOM 752 N N . GLN A 1 95 ? -20.596 1.400 13.492 1.00 82.31 95 GLN A N 1
ATOM 753 C CA . GLN A 1 95 ? -21.859 1.482 14.245 1.00 82.31 95 GLN A CA 1
ATOM 754 C C . GLN A 1 95 ? -21.824 0.789 15.626 1.00 82.31 95 GLN A C 1
ATOM 756 O O . GLN A 1 95 ? -22.790 0.153 16.041 1.00 82.31 95 GLN A O 1
ATOM 761 N N . GLY A 1 96 ? -20.702 0.902 16.347 1.00 81.62 96 GLY A N 1
ATOM 762 C CA . GLY A 1 96 ? -20.508 0.290 17.668 1.00 81.62 96 GLY A CA 1
ATOM 763 C C . GLY A 1 96 ? -20.073 -1.180 17.646 1.00 81.62 96 GLY A C 1
ATOM 764 O O . GLY A 1 96 ? -19.793 -1.742 18.702 1.00 81.62 96 GLY A O 1
ATOM 765 N N . THR A 1 97 ? -19.964 -1.802 16.469 1.00 86.12 97 THR A N 1
ATOM 766 C CA . THR A 1 97 ? -19.304 -3.101 16.300 1.00 86.12 97 THR A CA 1
ATOM 767 C C . THR A 1 97 ? -17.816 -2.884 16.079 1.00 86.12 97 THR A C 1
ATOM 769 O O . THR A 1 97 ? -17.418 -2.150 15.176 1.00 86.12 97 THR A O 1
ATOM 772 N N . VAL A 1 98 ? -16.992 -3.553 16.882 1.00 88.19 98 VAL A N 1
ATOM 773 C CA . VAL A 1 98 ? -15.534 -3.533 16.756 1.00 88.19 98 VAL A CA 1
ATOM 774 C C . VAL A 1 98 ? -15.064 -4.880 16.223 1.00 88.19 98 VAL A C 1
ATOM 776 O O . VAL A 1 98 ? -15.464 -5.930 16.721 1.00 88.19 98 VAL A O 1
ATOM 779 N N . SER A 1 99 ? -14.228 -4.851 15.192 1.00 89.69 99 SER A N 1
ATOM 780 C CA . SER A 1 99 ? -13.561 -6.020 14.625 1.00 89.69 99 SER A CA 1
ATOM 781 C C . SER A 1 99 ? -12.057 -5.794 14.608 1.00 89.69 99 SER A C 1
ATOM 783 O O . SER A 1 99 ? -11.588 -4.739 14.181 1.00 89.69 99 SER A O 1
ATOM 785 N N . GLU A 1 100 ? -11.308 -6.802 15.038 1.00 90.62 100 GLU A N 1
ATOM 786 C CA . GLU A 1 100 ? -9.849 -6.806 15.005 1.00 90.62 100 GLU A CA 1
ATOM 787 C C . GLU A 1 100 ? -9.364 -7.924 14.078 1.00 90.62 100 GLU A C 1
ATOM 789 O O . GLU A 1 100 ? -9.880 -9.043 14.109 1.00 90.62 100 GLU A O 1
ATOM 794 N N . ALA A 1 101 ? -8.385 -7.615 13.233 1.00 86.81 101 ALA A N 1
ATOM 795 C CA . ALA A 1 101 ? -7.694 -8.590 12.404 1.00 86.81 101 ALA A CA 1
ATOM 796 C C . ALA A 1 101 ? -6.186 -8.413 12.562 1.00 86.81 101 ALA A C 1
ATOM 798 O O . ALA A 1 101 ? -5.679 -7.296 12.484 1.00 86.81 101 ALA A O 1
ATOM 799 N N . VAL A 1 102 ? -5.471 -9.520 12.747 1.00 87.69 102 VAL A N 1
ATOM 800 C CA . VAL A 1 102 ? -4.012 -9.533 12.871 1.00 87.69 102 VAL A CA 1
ATOM 801 C C . VAL A 1 102 ? -3.430 -10.275 11.680 1.00 87.69 102 VAL A C 1
ATOM 803 O O . VAL A 1 102 ? -3.774 -11.429 11.423 1.00 87.69 102 VAL A O 1
ATOM 806 N N . ILE A 1 103 ? -2.557 -9.598 10.945 1.00 86.69 103 ILE A N 1
ATOM 807 C CA . ILE A 1 103 ? -1.831 -10.144 9.805 1.00 86.69 103 ILE A CA 1
ATOM 808 C C . ILE A 1 103 ? -0.371 -10.267 10.218 1.00 86.69 103 ILE A C 1
ATOM 810 O O . ILE A 1 103 ? 0.275 -9.271 10.538 1.00 86.69 103 ILE A O 1
ATOM 814 N N . ARG A 1 104 ? 0.152 -11.492 10.200 1.00 87.44 104 ARG A N 1
ATOM 815 C CA . ARG A 1 104 ? 1.585 -11.729 10.385 1.00 87.44 104 ARG A CA 1
ATOM 816 C C . ARG A 1 104 ? 2.332 -11.297 9.135 1.00 87.44 104 ARG A C 1
ATOM 818 O O . ARG A 1 104 ? 1.886 -11.593 8.028 1.00 87.44 104 ARG A O 1
ATOM 825 N N . THR A 1 105 ? 3.453 -10.621 9.319 1.00 88.69 105 THR A N 1
ATOM 826 C CA . THR A 1 105 ? 4.330 -10.213 8.225 1.00 88.69 105 THR A CA 1
ATOM 827 C C . THR A 1 105 ? 5.555 -11.119 8.155 1.00 88.69 105 THR A C 1
ATOM 829 O O . THR A 1 105 ? 5.855 -11.880 9.076 1.00 88.69 105 THR A O 1
ATOM 832 N N . GLN A 1 106 ? 6.237 -11.070 7.019 1.00 87.75 106 GLN A N 1
ATOM 833 C CA . GLN A 1 106 ? 7.508 -11.744 6.774 1.00 87.75 106 GLN A CA 1
ATOM 834 C C . GLN A 1 106 ? 8.540 -10.706 6.332 1.00 87.75 106 GLN A C 1
ATOM 836 O O . GLN A 1 106 ? 8.175 -9.562 6.044 1.00 87.75 106 GLN A O 1
ATOM 841 N N . ASP A 1 107 ? 9.811 -11.098 6.284 1.00 85.56 107 ASP A N 1
ATOM 842 C CA . ASP A 1 107 ? 10.863 -10.218 5.783 1.00 85.56 107 ASP A CA 1
ATOM 843 C C . ASP A 1 107 ? 10.598 -9.843 4.317 1.00 85.56 107 ASP A C 1
ATOM 845 O O . ASP A 1 107 ? 10.160 -10.668 3.514 1.00 85.56 107 ASP A O 1
ATOM 849 N N . SER A 1 108 ? 10.839 -8.574 3.985 1.00 84.44 108 SER A N 1
ATOM 850 C CA . SER A 1 108 ? 10.659 -8.053 2.629 1.00 84.44 108 SER A CA 1
ATOM 851 C C . SER A 1 108 ? 11.678 -8.674 1.682 1.00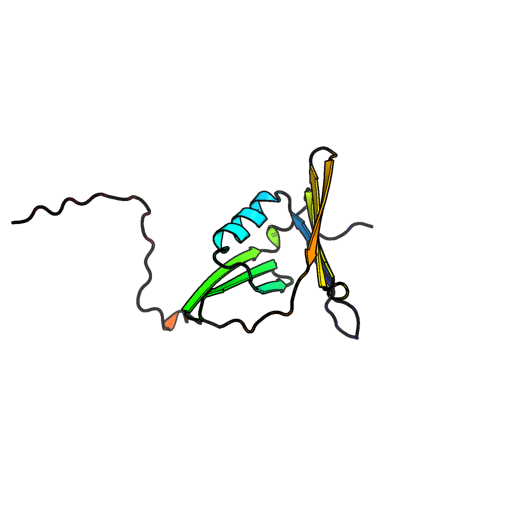 84.44 108 SER A C 1
ATOM 853 O O . SER A 1 108 ? 12.870 -8.716 1.989 1.00 84.44 108 SER A O 1
ATOM 855 N N . GLU A 1 109 ? 11.231 -9.052 0.489 1.00 83.81 109 GLU A N 1
ATOM 856 C CA . GLU A 1 109 ? 12.142 -9.407 -0.599 1.00 83.81 109 GLU A CA 1
ATOM 857 C C . GLU A 1 109 ? 12.713 -8.145 -1.263 1.00 83.81 109 GLU A C 1
ATOM 859 O O . GLU A 1 109 ? 12.144 -7.050 -1.157 1.00 83.81 109 GLU A O 1
ATOM 864 N N . GLU A 1 110 ? 13.847 -8.284 -1.952 1.00 85.88 110 GLU A N 1
ATOM 865 C CA . GLU A 1 110 ? 14.398 -7.204 -2.770 1.00 85.88 110 GLU A CA 1
ATOM 866 C C . GLU A 1 110 ? 13.399 -6.837 -3.875 1.00 85.88 110 GLU A C 1
ATOM 868 O O . GLU A 1 110 ? 12.900 -7.695 -4.596 1.00 85.88 110 GLU A O 1
ATOM 873 N N . THR A 1 111 ? 13.093 -5.547 -3.981 1.00 87.31 111 THR A N 1
ATOM 874 C CA . THR A 1 111 ? 12.155 -5.005 -4.972 1.00 87.31 111 THR A CA 1
ATOM 875 C C . THR A 1 111 ? 12.952 -4.436 -6.131 1.00 87.31 111 THR A C 1
ATOM 877 O O . THR A 1 111 ? 13.881 -3.656 -5.905 1.00 87.31 111 THR A O 1
ATOM 880 N N . LEU A 1 112 ? 12.595 -4.792 -7.359 1.00 88.44 112 LEU A N 1
ATOM 881 C CA . LEU A 1 112 ? 13.239 -4.248 -8.544 1.00 88.44 112 LEU A CA 1
ATOM 882 C C . LEU A 1 112 ? 12.829 -2.791 -8.779 1.00 88.44 112 LEU A C 1
ATOM 884 O O . LEU A 1 112 ? 11.720 -2.348 -8.474 1.00 88.44 112 LEU A O 1
ATOM 888 N N . ASP A 1 113 ? 13.755 -2.027 -9.353 1.00 87.56 113 ASP A N 1
ATOM 889 C CA . ASP A 1 113 ? 13.512 -0.645 -9.753 1.00 87.56 113 ASP A CA 1
ATOM 890 C C . ASP A 1 113 ? 13.409 -0.550 -11.279 1.00 87.56 113 ASP A C 1
ATOM 892 O O . ASP A 1 113 ? 14.410 -0.468 -11.995 1.00 87.56 113 ASP A O 1
ATOM 896 N N . PHE A 1 114 ? 12.175 -0.563 -11.789 1.00 85.19 114 PHE A N 1
ATOM 897 C CA . PHE A 1 114 ? 11.894 -0.214 -13.181 1.00 85.19 114 PHE A CA 1
ATOM 898 C C . PHE A 1 114 ? 11.837 1.308 -13.338 1.00 85.19 114 PHE A C 1
ATOM 900 O O . PHE A 1 114 ? 10.765 1.924 -13.345 1.00 85.19 114 PHE A O 1
ATOM 907 N N . SER A 1 115 ? 13.004 1.923 -13.479 1.00 87.12 115 SER A N 1
ATOM 908 C CA . SER A 1 115 ? 13.115 3.358 -13.717 1.00 87.12 115 SER A CA 1
ATOM 909 C C . SER A 1 115 ? 12.770 3.711 -15.168 1.00 87.12 115 SER A C 1
ATOM 911 O O . SER A 1 115 ? 13.520 3.420 -16.091 1.00 87.12 115 SER A O 1
ATOM 913 N N . PHE A 1 116 ? 11.627 4.372 -15.365 1.00 87.31 116 PHE A N 1
ATOM 914 C CA . PHE A 1 116 ? 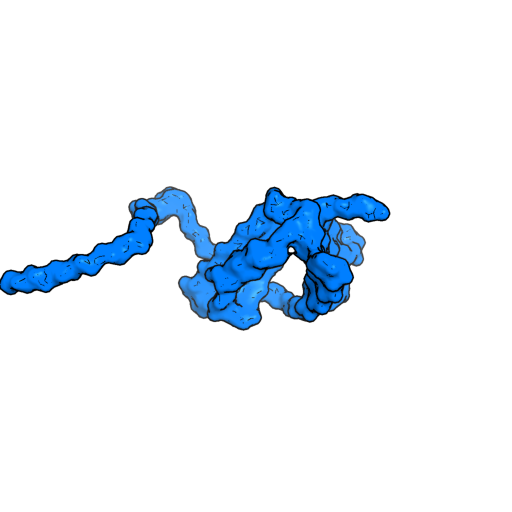11.246 5.000 -16.635 1.00 87.31 116 PHE A CA 1
ATOM 915 C C . PHE A 1 116 ? 11.560 6.497 -16.571 1.00 87.31 116 PHE A C 1
ATOM 917 O O . PHE A 1 116 ? 10.691 7.315 -16.239 1.00 87.31 116 PHE A O 1
ATOM 924 N N . GLY A 1 117 ? 12.817 6.859 -16.844 1.00 89.81 117 GLY A N 1
ATOM 925 C CA . GLY A 1 117 ? 13.254 8.252 -16.866 1.00 89.81 117 GLY A CA 1
ATOM 926 C C . GLY A 1 117 ? 12.424 9.069 -17.856 1.00 89.81 117 GLY A C 1
ATOM 927 O O . GLY A 1 117 ? 12.145 8.615 -18.962 1.00 89.81 117 GLY A O 1
ATOM 928 N N . ARG A 1 118 ? 12.009 10.289 -17.483 1.00 86.31 118 ARG A N 1
ATOM 929 C CA . ARG A 1 118 ? 11.144 11.120 -18.351 1.00 86.31 118 ARG A CA 1
ATOM 930 C C . ARG A 1 118 ? 11.753 11.358 -19.733 1.00 86.31 118 ARG A C 1
ATOM 932 O O . ARG A 1 118 ? 11.004 11.411 -20.703 1.00 86.31 118 ARG A O 1
ATOM 939 N N . ASP A 1 119 ? 13.076 11.460 -19.794 1.00 93.19 119 ASP A N 1
ATOM 940 C CA . ASP A 1 119 ? 13.831 11.715 -21.021 1.00 93.19 119 ASP A CA 1
ATOM 941 C C . ASP A 1 119 ? 14.040 10.447 -21.874 1.00 93.19 119 ASP A C 1
ATOM 943 O O . ASP A 1 119 ? 14.408 10.542 -23.041 1.00 93.19 119 ASP A O 1
ATOM 947 N N . GLU A 1 120 ? 13.763 9.261 -21.324 1.00 93.44 120 GLU A N 1
ATOM 948 C CA . GLU A 1 120 ? 13.896 7.963 -22.005 1.00 93.44 120 GLU A CA 1
ATOM 949 C C . GLU A 1 120 ? 12.562 7.473 -22.596 1.00 93.44 120 GLU A C 1
ATOM 951 O O . GLU A 1 120 ? 12.518 6.534 -23.394 1.00 93.44 120 GLU A O 1
ATOM 956 N N . VAL A 1 121 ? 11.446 8.112 -22.225 1.00 93.69 121 VAL A N 1
ATOM 957 C CA . VAL A 1 121 ? 10.111 7.755 -22.713 1.00 93.69 121 VAL A CA 1
ATOM 958 C C . VAL A 1 121 ? 9.934 8.231 -24.157 1.00 93.69 121 VAL A C 1
ATOM 960 O O . VAL A 1 121 ? 9.717 9.410 -24.419 1.00 93.69 121 VAL A O 1
ATOM 963 N N . ILE A 1 122 ? 9.943 7.286 -25.099 1.00 95.62 122 ILE A N 1
ATOM 964 C CA . ILE A 1 122 ? 9.760 7.560 -26.536 1.00 95.62 122 ILE A CA 1
ATOM 965 C C . ILE A 1 122 ? 8.308 7.960 -26.856 1.00 95.62 122 ILE A C 1
ATOM 967 O O . ILE A 1 122 ? 8.065 8.867 -27.651 1.00 95.62 122 ILE A O 1
ATOM 971 N N . PHE A 1 123 ? 7.326 7.294 -26.236 1.00 93.25 123 PHE A N 1
ATOM 972 C CA . PHE A 1 123 ? 5.900 7.521 -26.491 1.00 93.25 123 PHE A CA 1
ATOM 973 C C . PHE A 1 123 ? 5.077 7.494 -25.202 1.00 93.25 123 PHE A C 1
ATOM 975 O O . PHE A 1 123 ? 5.277 6.647 -24.333 1.00 93.25 123 PHE A O 1
ATOM 982 N N . LYS A 1 124 ? 4.082 8.384 -25.111 1.00 92.56 124 LYS A N 1
ATOM 983 C CA . LYS A 1 124 ? 3.097 8.436 -24.025 1.00 92.56 124 LYS A CA 1
ATOM 984 C C . LYS A 1 124 ? 1.709 8.666 -24.613 1.00 92.56 124 LYS A C 1
ATOM 986 O O . LYS A 1 124 ? 1.500 9.638 -25.331 1.00 92.56 124 LYS A O 1
ATOM 991 N N . THR A 1 125 ? 0.759 7.793 -24.297 1.00 91.69 125 THR A N 1
ATOM 992 C CA . THR A 1 125 ? -0.633 7.910 -24.754 1.00 91.69 125 THR A CA 1
ATOM 993 C C . THR A 1 125 ? -1.605 7.612 -23.616 1.00 91.69 125 THR A C 1
ATOM 995 O O . THR A 1 125 ? -1.266 6.909 -22.665 1.00 91.69 125 THR A O 1
ATOM 998 N N . SER A 1 126 ? -2.811 8.166 -23.696 1.00 88.69 126 SER A N 1
ATOM 999 C CA . SER A 1 126 ? -3.910 7.888 -22.772 1.00 88.69 126 SER A CA 1
ATOM 1000 C C . SER A 1 126 ? -5.050 7.262 -23.571 1.00 88.69 126 SER A C 1
ATOM 1002 O O . SER A 1 126 ? -5.670 7.962 -24.373 1.00 88.69 126 SER A O 1
ATOM 1004 N N . PRO A 1 127 ? -5.316 5.955 -23.415 1.00 81.75 127 PRO A N 1
ATOM 1005 C CA . PRO A 1 127 ? -6.376 5.308 -24.170 1.00 81.75 127 PRO A CA 1
ATOM 1006 C C . PRO A 1 127 ? -7.750 5.812 -23.717 1.00 81.75 127 PRO A C 1
ATOM 1008 O O . PRO A 1 127 ? -7.999 6.019 -22.528 1.00 81.75 127 PRO A O 1
ATOM 1011 N N . PHE A 1 128 ? -8.672 5.954 -24.668 1.00 81.88 128 PHE A N 1
ATOM 1012 C CA . PHE A 1 128 ? -10.093 6.066 -24.359 1.00 81.88 128 PHE A CA 1
ATOM 1013 C C . PHE A 1 128 ? -10.626 4.658 -24.086 1.00 81.88 128 PHE A C 1
ATOM 1015 O O . PHE A 1 128 ? -10.638 3.821 -24.982 1.00 81.88 128 PHE A O 1
ATOM 1022 N N . TYR A 1 129 ? -11.117 4.386 -22.875 1.00 62.84 129 TYR A N 1
ATOM 1023 C CA . TYR A 1 129 ? -11.713 3.088 -22.509 1.00 62.84 129 TYR A CA 1
ATOM 1024 C C . TYR A 1 129 ? -13.098 2.839 -23.141 1.00 62.84 129 TYR A C 1
ATOM 1026 O O . TYR A 1 129 ? -13.906 2.072 -22.621 1.00 62.84 129 TYR A O 1
ATOM 1034 N N . LYS A 1 130 ? -13.400 3.499 -24.264 1.00 60.38 130 LYS A N 1
ATOM 1035 C CA . LYS A 1 130 ? -14.609 3.259 -25.045 1.00 60.38 130 LYS A CA 1
ATOM 1036 C C . LYS A 1 130 ? -14.248 2.256 -26.139 1.00 60.38 130 LYS A C 1
ATOM 1038 O O . LYS A 1 130 ? -13.584 2.605 -27.108 1.00 60.38 130 LYS A O 1
ATOM 1043 N N . PHE A 1 131 ? -14.643 0.999 -25.945 1.00 56.69 131 PHE A N 1
ATOM 1044 C CA . PHE A 1 131 ? -14.506 -0.047 -26.958 1.00 56.69 131 PHE A CA 1
ATOM 1045 C C . PHE A 1 131 ? -15.358 0.329 -28.180 1.00 56.69 131 PHE A C 1
ATOM 1047 O O . PHE A 1 131 ? -16.580 0.201 -28.150 1.00 56.69 131 PHE A O 1
ATOM 1054 N N . GLU A 1 132 ? -14.731 0.808 -29.252 1.00 61.94 132 GLU A N 1
ATOM 1055 C CA . GLU A 1 132 ? -15.370 0.872 -30.567 1.00 61.94 132 GLU A CA 1
ATOM 1056 C C . GLU A 1 132 ? -15.060 -0.423 -31.321 1.00 61.94 132 GLU A C 1
ATOM 1058 O O . GLU A 1 132 ? -13.916 -0.685 -31.697 1.00 61.94 132 GLU A O 1
ATOM 1063 N N . GLN A 1 133 ? -16.081 -1.254 -31.545 1.00 59.31 133 GLN A N 1
ATOM 1064 C CA . GLN A 1 133 ? -15.985 -2.379 -32.472 1.00 59.31 133 GLN A CA 1
ATOM 1065 C C . GLN A 1 133 ? -15.778 -1.819 -33.885 1.00 59.31 133 GLN A C 1
ATOM 1067 O O . GLN A 1 133 ? -16.701 -1.276 -34.490 1.00 59.31 133 GLN A O 1
ATOM 1072 N N . ARG A 1 134 ? -14.564 -1.939 -34.427 1.00 64.19 134 ARG A N 1
ATOM 1073 C CA . ARG A 1 134 ? -14.307 -1.672 -35.846 1.00 64.19 134 ARG A CA 1
ATOM 1074 C C . ARG A 1 134 ? -14.435 -2.974 -36.624 1.00 64.19 134 ARG A C 1
ATOM 1076 O O . ARG A 1 134 ? -13.587 -3.853 -36.507 1.00 64.19 134 ARG A O 1
ATOM 1083 N N . ALA A 1 135 ? -15.498 -3.093 -37.415 1.00 59.81 135 ALA A N 1
ATOM 1084 C CA . ALA A 1 135 ? -15.601 -4.145 -38.416 1.00 59.81 135 ALA A CA 1
ATOM 1085 C C . ALA A 1 135 ? -14.539 -3.901 -39.500 1.00 59.81 135 ALA A C 1
ATOM 1087 O O . ALA A 1 135 ? -14.515 -2.843 -40.130 1.00 59.81 135 ALA A O 1
ATOM 1088 N N . LEU A 1 136 ? -13.651 -4.872 -39.708 1.00 66.12 136 LEU A N 1
ATOM 1089 C CA . LEU A 1 136 ? -12.751 -4.875 -40.855 1.00 66.12 136 LEU A CA 1
ATOM 1090 C C . LEU A 1 136 ? -13.556 -5.345 -42.070 1.00 66.12 136 LEU A C 1
ATOM 1092 O O . LEU A 1 136 ? -13.850 -6.530 -42.202 1.00 66.12 136 LEU A O 1
ATOM 1096 N N . VAL A 1 137 ? -13.945 -4.414 -42.942 1.00 62.41 137 VAL A N 1
ATOM 1097 C CA . VAL A 1 137 ? -14.492 -4.769 -44.256 1.00 62.41 137 VAL A CA 1
ATOM 1098 C C . VAL A 1 137 ? -13.305 -5.113 -45.153 1.00 62.41 137 VAL A C 1
ATOM 1100 O O . VAL A 1 137 ? -12.537 -4.230 -45.535 1.00 62.41 137 VAL A O 1
ATOM 1103 N N . GLY A 1 138 ? -13.122 -6.406 -45.429 1.00 66.31 138 GLY A N 1
ATOM 1104 C CA . GLY A 1 138 ? -12.161 -6.882 -46.422 1.00 66.31 138 GLY A CA 1
ATOM 1105 C C . GLY A 1 138 ? -12.538 -6.376 -47.815 1.00 66.31 138 GLY A C 1
ATOM 1106 O O . GLY A 1 138 ? -13.720 -6.352 -48.160 1.00 66.31 138 GLY A O 1
ATOM 1107 N N . LYS A 1 139 ? -11.536 -5.939 -48.581 1.00 51.62 139 LYS A N 1
ATOM 1108 C CA . LYS A 1 139 ? -11.648 -5.760 -50.031 1.00 51.62 139 LYS A CA 1
ATOM 1109 C C . LYS A 1 139 ? -11.262 -7.047 -50.737 1.00 51.62 139 LYS A C 1
ATOM 1111 O O . LYS A 1 139 ? -10.311 -7.693 -50.244 1.00 51.62 139 LYS A O 1
#

InterPro domains:
  IPR003021 Rad1/Rec1/Rad17 [PF02144] (19-74)
  IPR003021 Rad1/Rec1/Rad17 [PR01245] (21-38)
  IPR003021 Rad1/Rec1/Rad17 [PR01245] (46-63)
  IPR003021 Rad1/Rec1/Rad17 [PR01245] (63-79)
  IPR003021 Rad1/Rec1/Rad17 [PTHR10870] (18-73)

Secondary structure (DSSP, 8-state):
----SEEEE--SSSPPPEEEEEES-HHHHHHHHHHT-SSS--EEEEETTEEEEEEEETTTEEEEEEEEGGGB-S-SEEEEEETTTTEEEEEEEETTEEEEEEEE--PPPPPP-----TTT-------------------

pLDDT: mean 81.81, std 12.46, range [37.44, 95.62]

Sequence (139 aa):
MSFSQLDLTNADDGTCGEFRAKLFRAKTLFTFIKAVHFRDDGNVFISPNGIKVTVEDSKCFQGNAFVQRNLFNTGQLQLHYSTRSNELCLHIEDQGTVSEAVIRTQDSEETLDFSFGRDEVIFKTSPFYKFEQRALVGK

Organism: Lepeophtheirus salmonis (NCBI:txid72036)

Radius of gyration: 19.78 Å; chains: 1; bounding box: 40×27×75 Å